Protein AF-A0A497DFB0-F1 (afdb_monomer)

Solvent-accessible surface area (backbone atoms only — not comparable to full-atom values): 6474 Å² total; per-residue (Å²): 143,73,56,58,83,39,73,67,34,40,50,54,51,51,53,51,30,50,55,26,45,78,69,66,40,45,70,61,19,51,50,49,42,52,60,52,60,75,62,67,58,90,56,52,70,54,53,50,51,45,33,54,51,49,19,54,47,24,48,78,70,70,35,55,69,61,15,43,51,35,28,48,51,44,57,75,68,61,80,81,75,95,77,51,58,61,60,51,34,52,52,53,41,50,52,54,51,53,49,55,50,56,77,68,49,73,74,78,74,79,88,69,132

Nearest PDB structures (foldseek):
  3ro2-assembly1_A  TM=8.570E-01  e=5.437E-01  Mus musculus
  4a1s-assembly1_B  TM=8.831E-01  e=9.611E-01  Drosophila melanogaster
  4wnd-assembly1_A  TM=8.620E-01  e=9.125E-01  Homo sapiens
  4wng-assembly1_A  TM=8.825E-01  e=1.311E+00  Homo sapiens
  6hft-assembly1_A  TM=4.389E-01  e=6.030E-01  Saccharomyces cerevisiae

Foldseek 3Di:
DPQCQDPVSLVVLLVVLVVCVVVVVLVVSLVSLVVSVVVVHPNLVSVLSSLQSQLVSCVSVVNNVSSLVSLVCSLVPRDDPDPCSVVVSVVVNVVSVVVVVVVPDDDPPPPDD

Sequence (113 aa):
GHEVNSVEGAESKYMLIEILYERGELDEAEKLVYEFI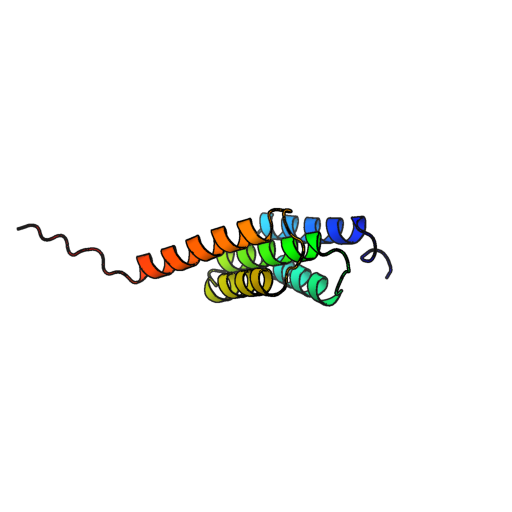ELNTPHQFWMGMVFLALSDIYIEKGDEFSAINSLQSLIDYYTVPDDGIIANAKQRKAALTEQAESDIAPEPEQLQQ

Radius of gyration: 17.0 Å; Cα contacts (8 Å, |Δi|>4): 99; chains: 1; bounding box: 58×29×42 Å

Mean predicted aligned error: 6.33 Å

pLDDT: mean 89.11, std 14.54, range [46.03, 98.69]

Secondary structure (DSSP, 8-state):
--STTSHHHHHHHHHHHHHHHHTT-HHHHHHHHHHHHHT--S-HHHHHHHHHHHHHHHHHTT-HHHHHHHHHHHHHH----SSSHHHHHHHHHHHHHHHHHHHHS--------

Structure (mmCIF, N/CA/C/O backbone):
data_AF-A0A497DFB0-F1
#
_entry.id   AF-A0A497DFB0-F1
#
loop_
_at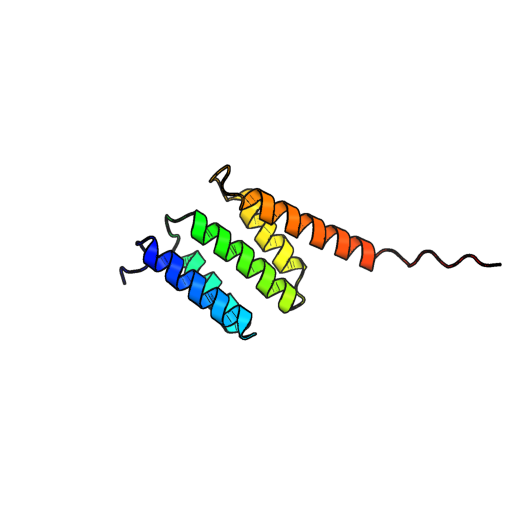om_site.group_PDB
_atom_site.id
_atom_site.type_symbol
_atom_site.label_atom_id
_atom_site.label_alt_id
_atom_site.label_comp_id
_atom_site.label_asym_id
_atom_site.label_entity_id
_atom_site.label_seq_id
_atom_site.pdbx_PDB_ins_code
_atom_site.Cartn_x
_atom_site.Cartn_y
_atom_site.Cartn_z
_atom_site.occupancy
_atom_site.B_iso_or_equiv
_atom_site.auth_seq_id
_atom_site.auth_comp_id
_atom_site.auth_asym_id
_atom_site.auth_atom_id
_atom_site.pdbx_PDB_model_num
ATOM 1 N N . GLY A 1 1 ? 20.176 -12.444 -11.400 1.00 49.69 1 GLY A N 1
ATOM 2 C CA . GLY A 1 1 ? 19.378 -11.330 -10.862 1.00 49.69 1 GLY A CA 1
ATOM 3 C C . GLY A 1 1 ? 19.171 -10.237 -11.892 1.00 49.69 1 GLY A C 1
ATOM 4 O O . GLY A 1 1 ? 19.668 -9.147 -11.684 1.00 49.69 1 GLY A O 1
ATOM 5 N N . HIS A 1 2 ? 18.451 -10.515 -12.984 1.00 49.38 2 HIS A N 1
ATOM 6 C CA . HIS A 1 2 ? 18.149 -9.525 -14.034 1.00 49.38 2 HIS A CA 1
ATOM 7 C C . HIS A 1 2 ? 16.676 -9.546 -14.483 1.00 49.38 2 HIS A C 1
ATOM 9 O O . HIS A 1 2 ? 16.350 -8.969 -15.509 1.00 49.38 2 HIS A O 1
ATOM 15 N N . GLU A 1 3 ? 15.774 -10.199 -13.751 1.00 52.69 3 GLU A N 1
ATOM 16 C CA . GLU A 1 3 ? 14.389 -10.361 -14.224 1.00 52.69 3 GLU A CA 1
ATOM 17 C C . GLU A 1 3 ? 13.515 -9.142 -13.894 1.00 52.69 3 GLU A C 1
ATOM 19 O O . GLU A 1 3 ? 12.705 -8.728 -14.712 1.00 52.69 3 GLU A O 1
ATOM 24 N N . VAL A 1 4 ? 13.768 -8.456 -12.779 1.00 50.41 4 VAL A N 1
ATOM 25 C CA 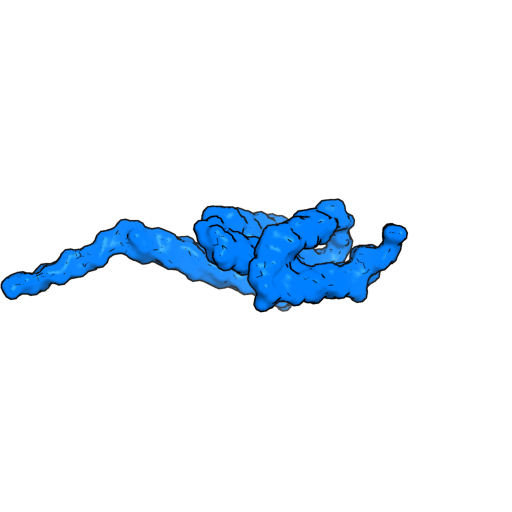. VAL A 1 4 ? 12.977 -7.295 -12.313 1.00 50.41 4 VAL A CA 1
ATOM 26 C C . VAL A 1 4 ? 13.255 -5.964 -13.019 1.00 50.41 4 VAL A C 1
ATOM 28 O O . VAL A 1 4 ? 12.546 -4.991 -12.790 1.00 50.41 4 VAL A O 1
ATOM 31 N N . ASN A 1 5 ? 14.262 -5.911 -13.895 1.00 57.19 5 ASN A N 1
ATOM 32 C CA . ASN A 1 5 ? 14.489 -4.743 -14.754 1.00 57.19 5 ASN A CA 1
ATOM 33 C C . ASN A 1 5 ? 13.586 -4.754 -15.999 1.00 57.19 5 ASN A C 1
ATOM 35 O O . ASN A 1 5 ? 13.492 -3.748 -16.700 1.00 57.19 5 ASN A O 1
ATOM 39 N N . SER A 1 6 ? 12.915 -5.875 -16.272 1.00 68.44 6 SER A N 1
ATOM 40 C CA . SER A 1 6 ? 11.894 -5.979 -17.314 1.00 68.44 6 SER A CA 1
ATOM 41 C C . SER A 1 6 ? 10.523 -5.575 -16.764 1.00 68.44 6 SER A C 1
ATOM 43 O O . SER A 1 6 ? 10.275 -5.711 -15.562 1.00 68.44 6 SER A O 1
ATOM 45 N N . VAL A 1 7 ? 9.648 -5.057 -17.628 1.00 70.56 7 VAL A N 1
ATOM 46 C CA . VAL A 1 7 ? 8.267 -4.702 -17.247 1.00 70.56 7 VAL A CA 1
ATOM 47 C C . VAL A 1 7 ? 7.552 -5.952 -16.730 1.00 70.56 7 VAL A C 1
ATOM 49 O O . VAL A 1 7 ? 6.858 -5.904 -15.719 1.00 70.56 7 VAL A O 1
ATOM 52 N N . GLU A 1 8 ? 7.825 -7.083 -17.373 1.00 75.75 8 GLU A N 1
ATOM 53 C CA . GLU A 1 8 ? 7.294 -8.409 -17.088 1.00 75.75 8 GLU A CA 1
ATOM 54 C C . GLU A 1 8 ? 7.726 -8.917 -15.703 1.00 75.75 8 GLU A C 1
ATOM 56 O O . GLU A 1 8 ? 6.960 -9.584 -15.008 1.00 75.75 8 GLU A O 1
ATOM 61 N N . GLY A 1 9 ? 8.941 -8.581 -15.257 1.00 84.81 9 GLY A N 1
ATOM 62 C CA . GLY A 1 9 ? 9.422 -8.931 -13.921 1.00 84.81 9 GLY A CA 1
ATOM 63 C C . GLY A 1 9 ? 8.795 -8.090 -12.810 1.00 84.81 9 GLY A C 1
ATOM 64 O O . GLY A 1 9 ? 8.560 -8.608 -11.719 1.00 84.81 9 GLY A O 1
ATOM 65 N N . ALA A 1 10 ? 8.510 -6.814 -13.079 1.00 88.69 10 ALA A N 1
ATOM 66 C CA . ALA A 1 10 ? 7.778 -5.957 -12.151 1.00 88.69 10 ALA A CA 1
ATOM 67 C C . ALA A 1 10 ? 6.311 -6.409 -12.025 1.00 88.69 10 ALA A C 1
ATOM 69 O O . ALA A 1 10 ? 5.825 -6.628 -10.918 1.00 88.69 10 ALA A O 1
ATOM 70 N N . GLU A 1 11 ? 5.652 -6.670 -13.152 1.00 92.62 11 GLU A N 1
ATOM 71 C CA . GLU A 1 11 ? 4.301 -7.235 -13.196 1.00 92.62 11 GLU A CA 1
ATOM 72 C C . GLU A 1 11 ? 4.209 -8.564 -12.438 1.00 92.62 11 GLU A C 1
ATOM 74 O O . GLU A 1 11 ? 3.384 -8.714 -11.542 1.00 92.62 11 GLU A O 1
ATOM 79 N N . SER A 1 12 ? 5.109 -9.510 -12.722 1.00 93.31 12 SER A N 1
ATOM 80 C CA . SER A 1 12 ? 5.086 -10.837 -12.091 1.00 93.31 12 SER A CA 1
ATOM 81 C C . SER A 1 12 ? 5.247 -10.770 -10.571 1.00 93.31 12 SER A C 1
ATOM 83 O O . SER A 1 12 ? 4.617 -11.534 -9.841 1.00 93.31 12 SER A O 1
ATOM 85 N N . LYS A 1 13 ? 6.092 -9.858 -10.071 1.00 92.81 13 LYS A N 1
ATOM 86 C CA . LYS A 1 13 ? 6.248 -9.658 -8.626 1.00 92.81 13 LYS A CA 1
ATOM 87 C C . LYS A 1 13 ? 5.007 -9.041 -7.996 1.00 92.81 13 LYS A C 1
ATOM 89 O O . LYS A 1 13 ? 4.611 -9.484 -6.923 1.00 92.81 13 LYS A O 1
ATOM 94 N N . TYR A 1 14 ? 4.396 -8.065 -8.662 1.00 96.12 14 TYR A N 1
ATOM 95 C CA . TYR A 1 14 ? 3.130 -7.498 -8.214 1.00 96.12 14 TYR A CA 1
ATOM 96 C C . TYR A 1 14 ? 2.026 -8.564 -8.165 1.00 96.12 14 TYR A C 1
ATOM 98 O O . TYR A 1 14 ? 1.355 -8.698 -7.149 1.00 96.12 14 TYR A O 1
ATOM 106 N N . MET A 1 15 ? 1.914 -9.412 -9.191 1.00 97.56 15 MET A N 1
ATOM 107 C CA . MET A 1 15 ? 0.959 -10.526 -9.187 1.00 97.56 15 MET A CA 1
ATOM 108 C C . MET A 1 15 ? 1.159 -11.473 -7.997 1.00 97.56 15 MET A C 1
ATOM 110 O O . MET A 1 15 ? 0.188 -11.982 -7.446 1.00 97.56 15 MET A O 1
ATOM 114 N N . LEU A 1 16 ? 2.405 -11.723 -7.583 1.00 97.81 16 LEU A N 1
ATOM 115 C CA . LEU A 1 16 ? 2.672 -12.553 -6.410 1.00 97.81 16 LEU A CA 1
ATOM 116 C C . LEU A 1 16 ? 2.222 -11.876 -5.107 1.00 97.81 16 LEU A C 1
ATOM 118 O O . LEU A 1 16 ? 1.691 -12.561 -4.238 1.00 97.81 16 LEU A O 1
ATOM 122 N N . ILE A 1 17 ? 2.399 -10.557 -4.983 1.00 98.25 17 ILE A N 1
ATOM 123 C CA . ILE A 1 17 ? 1.880 -9.775 -3.848 1.00 98.25 17 ILE A CA 1
ATOM 124 C C . ILE A 1 17 ? 0.356 -9.917 -3.769 1.00 98.25 17 ILE A C 1
ATOM 126 O O . ILE A 1 17 ? -0.158 -10.265 -2.709 1.00 98.25 17 ILE A O 1
ATOM 130 N N . GLU A 1 18 ? -0.350 -9.736 -4.889 1.00 98.31 18 GLU A N 1
ATOM 131 C CA . GLU A 1 18 ? -1.813 -9.874 -4.952 1.00 98.31 18 GLU A CA 1
ATOM 132 C C . GLU A 1 18 ? -2.271 -11.282 -4.553 1.00 98.31 18 GLU A C 1
ATOM 134 O O . GLU A 1 18 ? -3.165 -11.427 -3.729 1.00 98.31 18 GLU A O 1
ATOM 139 N N . ILE A 1 19 ? -1.613 -12.335 -5.050 1.00 98.56 19 ILE A N 1
ATOM 140 C CA . ILE A 1 19 ? -1.948 -13.722 -4.683 1.00 98.56 19 ILE A CA 1
ATOM 141 C C . ILE A 1 19 ? -1.787 -13.961 -3.176 1.00 98.56 19 ILE A C 1
ATOM 143 O O . ILE A 1 19 ? -2.589 -14.677 -2.576 1.00 98.56 19 ILE A O 1
ATOM 147 N N . LEU A 1 20 ? -0.736 -13.419 -2.555 1.00 98.56 20 LEU A N 1
ATOM 148 C CA . LEU A 1 20 ? -0.531 -13.550 -1.110 1.00 98.56 20 LEU A CA 1
ATOM 149 C C . LEU A 1 20 ? -1.599 -12.778 -0.332 1.00 98.56 20 LEU A C 1
ATOM 151 O O . LEU A 1 20 ? -2.173 -13.326 0.609 1.00 98.56 20 LEU A O 1
ATOM 155 N N . TYR A 1 21 ? -1.911 -11.555 -0.766 1.00 98.56 21 TYR A N 1
ATOM 156 C CA . TYR A 1 21 ? -2.976 -10.738 -0.193 1.00 98.56 21 TYR A CA 1
ATOM 157 C C . TYR A 1 21 ? -4.337 -11.447 -0.266 1.00 98.56 21 TYR A C 1
ATOM 159 O O . TYR A 1 21 ? -4.983 -11.639 0.761 1.00 98.56 21 TYR A O 1
ATOM 167 N N . GLU A 1 22 ? -4.725 -11.956 -1.438 1.00 98.06 22 GLU A N 1
ATOM 168 C CA . GLU A 1 22 ? -5.973 -12.708 -1.643 1.00 98.06 22 GLU A CA 1
ATOM 169 C C . GLU A 1 22 ? -6.054 -13.985 -0.790 1.00 98.06 22 GLU A C 1
ATOM 171 O O . GLU A 1 22 ? -7.143 -14.441 -0.433 1.00 98.06 22 GLU A O 1
ATOM 176 N N . ARG A 1 23 ? -4.906 -14.582 -0.449 1.00 98.19 23 ARG A N 1
ATOM 177 C CA . ARG A 1 23 ? -4.816 -15.758 0.431 1.00 98.19 23 ARG A CA 1
ATOM 178 C C . ARG A 1 23 ? -4.814 -15.401 1.921 1.00 98.19 23 ARG A C 1
ATOM 180 O O . ARG A 1 23 ? -4.814 -16.317 2.743 1.00 98.19 23 ARG A O 1
ATOM 187 N N . GLY A 1 24 ? -4.812 -14.114 2.270 1.00 97.69 24 GLY A N 1
ATOM 188 C CA . GLY A 1 24 ? -4.685 -13.633 3.646 1.00 97.69 24 GLY A CA 1
ATOM 189 C C . GLY A 1 24 ? -3.282 -13.819 4.234 1.00 97.69 24 GLY A C 1
ATOM 190 O O . GLY A 1 24 ? -3.105 -13.715 5.446 1.00 97.69 24 GLY A O 1
ATOM 191 N N . GLU A 1 25 ? -2.276 -14.096 3.400 1.00 98.56 25 GLU A N 1
ATOM 192 C CA . GLU A 1 25 ? -0.863 -14.205 3.794 1.00 98.56 25 GLU A CA 1
ATOM 193 C C . GLU A 1 25 ? -0.252 -12.795 3.869 1.00 98.56 25 GLU A C 1
ATOM 195 O O . GLU A 1 25 ? 0.628 -12.423 3.093 1.00 98.56 25 GLU A O 1
ATOM 200 N N . LEU A 1 26 ? -0.801 -11.970 4.769 1.00 98.38 26 LEU A N 1
ATOM 201 C CA . LEU A 1 26 ? -0.564 -10.523 4.816 1.00 98.38 26 LEU A CA 1
ATOM 202 C C . LEU A 1 26 ? 0.887 -10.163 5.161 1.00 98.38 26 LEU A C 1
ATOM 204 O O . LEU A 1 26 ? 1.429 -9.218 4.591 1.00 98.38 26 LEU A O 1
ATOM 208 N N . ASP A 1 27 ? 1.532 -10.916 6.055 1.00 98.31 27 ASP A N 1
ATOM 209 C CA . ASP A 1 27 ? 2.928 -10.674 6.442 1.00 98.31 27 ASP A CA 1
ATOM 210 C C . ASP A 1 27 ? 3.894 -11.008 5.295 1.00 98.31 27 ASP A C 1
ATOM 212 O O . ASP A 1 27 ? 4.845 -10.268 5.027 1.00 98.31 27 ASP A O 1
ATOM 216 N N . GLU A 1 28 ? 3.642 -12.098 4.565 1.00 98.38 28 GLU A N 1
ATOM 217 C CA . GLU A 1 28 ? 4.397 -12.437 3.362 1.00 98.38 28 GLU A CA 1
ATOM 218 C C . GLU A 1 28 ? 4.157 -11.430 2.228 1.00 98.38 28 GLU A C 1
ATOM 220 O O . GLU A 1 28 ? 5.112 -11.055 1.540 1.00 98.38 28 GLU A O 1
ATOM 225 N N . ALA A 1 29 ? 2.916 -10.969 2.043 1.00 98.56 29 ALA A N 1
ATOM 226 C CA . ALA A 1 29 ? 2.577 -9.951 1.051 1.00 98.56 29 ALA A CA 1
ATOM 227 C C . ALA A 1 29 ? 3.305 -8.628 1.341 1.00 98.56 29 ALA A C 1
ATOM 229 O O . ALA A 1 29 ? 3.972 -8.083 0.459 1.00 98.56 29 ALA A O 1
ATOM 230 N N . GLU A 1 30 ? 3.256 -8.154 2.591 1.00 98.44 30 GLU A N 1
ATOM 231 C CA . GLU A 1 30 ? 3.957 -6.945 3.044 1.00 98.44 30 GLU A CA 1
ATOM 232 C C . GLU A 1 30 ? 5.471 -7.068 2.837 1.00 98.44 30 GLU A C 1
ATOM 234 O O . GLU A 1 30 ? 6.126 -6.154 2.330 1.00 98.44 30 GLU A O 1
ATOM 239 N N . LYS A 1 31 ? 6.046 -8.228 3.163 1.00 98.19 31 LYS A N 1
ATOM 240 C CA . LYS A 1 31 ? 7.466 -8.480 2.924 1.00 98.19 31 LYS A CA 1
ATOM 241 C C . LYS A 1 31 ? 7.824 -8.342 1.441 1.00 98.19 31 LYS A C 1
ATOM 243 O O . LYS A 1 31 ? 8.820 -7.695 1.118 1.00 98.19 31 LYS A O 1
ATOM 248 N N . LEU A 1 32 ? 7.031 -8.922 0.537 1.00 97.31 32 LEU A N 1
ATOM 249 C CA . LEU A 1 32 ? 7.289 -8.816 -0.901 1.00 97.31 32 LEU A CA 1
ATOM 250 C C . LEU A 1 32 ? 7.100 -7.399 -1.444 1.00 97.31 32 LEU A C 1
ATOM 252 O O . LEU A 1 32 ? 7.831 -7.008 -2.355 1.00 97.31 32 LEU A O 1
ATOM 256 N N . VAL A 1 33 ? 6.173 -6.623 -0.880 1.00 97.62 33 VAL A N 1
ATOM 257 C CA . VAL A 1 33 ? 6.042 -5.191 -1.170 1.00 97.62 33 VAL A CA 1
ATOM 258 C C . VAL A 1 33 ? 7.352 -4.463 -0.866 1.00 97.62 33 VAL A C 1
ATOM 260 O O . VAL A 1 33 ? 7.870 -3.750 -1.727 1.00 97.62 33 VAL A O 1
ATOM 263 N N . TYR A 1 34 ? 7.930 -4.667 0.319 1.00 96.44 34 TYR A N 1
ATOM 264 C CA . TYR A 1 34 ? 9.192 -4.018 0.676 1.00 96.44 34 TYR A CA 1
ATOM 265 C C . TYR A 1 34 ? 10.354 -4.483 -0.196 1.00 96.44 34 TYR A C 1
ATOM 267 O O . TYR A 1 34 ? 11.110 -3.649 -0.695 1.00 96.44 34 TYR A O 1
ATOM 275 N N . GLU A 1 35 ? 10.447 -5.786 -0.472 1.00 94.56 35 GLU A N 1
ATOM 276 C CA . GLU A 1 35 ? 11.424 -6.304 -1.431 1.00 94.56 35 GLU A CA 1
ATOM 277 C C . GLU A 1 35 ? 11.255 -5.662 -2.814 1.00 94.56 35 GLU A C 1
ATOM 279 O O . GLU A 1 35 ? 12.244 -5.454 -3.509 1.00 94.56 35 GLU A O 1
ATOM 284 N N . PHE A 1 36 ? 10.030 -5.344 -3.244 1.00 93.94 36 PHE A N 1
ATOM 285 C CA . PHE A 1 36 ? 9.782 -4.646 -4.504 1.00 93.94 36 PHE A CA 1
ATOM 286 C C . PHE A 1 36 ? 10.263 -3.192 -4.461 1.00 93.94 36 PHE A C 1
ATOM 288 O O . PHE A 1 36 ? 10.938 -2.740 -5.389 1.00 93.94 36 PHE A O 1
ATOM 295 N N . ILE A 1 37 ? 9.939 -2.464 -3.391 1.00 91.62 37 ILE A N 1
ATOM 296 C CA . ILE A 1 37 ? 10.332 -1.061 -3.199 1.00 91.62 37 ILE A CA 1
ATOM 297 C C . ILE A 1 37 ? 11.862 -0.927 -3.199 1.00 91.62 37 ILE A C 1
ATOM 299 O O . ILE A 1 37 ? 12.406 -0.047 -3.871 1.00 91.62 37 ILE A O 1
ATOM 303 N N . GLU A 1 38 ? 12.569 -1.840 -2.527 1.00 90.31 38 GLU A N 1
ATOM 304 C CA . GLU A 1 38 ? 14.037 -1.865 -2.460 1.00 90.31 38 GLU A CA 1
ATOM 305 C C . GLU A 1 38 ? 14.717 -2.050 -3.824 1.00 90.31 38 GLU A C 1
ATOM 307 O O . GLU A 1 38 ? 15.852 -1.607 -4.014 1.00 90.31 38 GLU A O 1
ATOM 312 N N . LEU A 1 39 ? 14.036 -2.660 -4.802 1.00 85.31 39 LEU A N 1
ATOM 313 C CA . LEU A 1 39 ? 14.578 -2.808 -6.156 1.00 85.31 39 LEU A CA 1
ATOM 314 C C . LEU A 1 39 ? 14.699 -1.477 -6.897 1.00 85.31 39 LEU A C 1
ATOM 316 O O . LEU A 1 39 ? 15.425 -1.423 -7.890 1.00 85.31 39 LEU A O 1
ATOM 320 N N . ASN A 1 40 ? 13.995 -0.432 -6.443 1.00 78.88 40 ASN A N 1
ATOM 321 C CA . ASN A 1 40 ? 13.999 0.902 -7.043 1.00 78.88 40 ASN A CA 1
ATOM 322 C C . ASN A 1 40 ? 13.833 0.856 -8.576 1.00 78.88 40 ASN A C 1
ATOM 324 O O . ASN A 1 40 ? 14.631 1.401 -9.342 1.00 78.88 40 ASN A O 1
ATOM 328 N N . THR A 1 41 ? 12.819 0.112 -9.021 1.00 81.75 41 THR A N 1
ATOM 329 C CA . THR A 1 41 ? 12.573 -0.149 -10.442 1.00 81.75 41 THR A CA 1
ATOM 330 C C . THR A 1 41 ? 12.241 1.137 -11.218 1.00 81.75 41 THR A C 1
ATOM 332 O O . THR A 1 41 ? 11.529 2.003 -10.701 1.00 81.75 41 THR A O 1
ATOM 335 N N . PRO A 1 42 ? 12.682 1.280 -12.486 1.00 85.31 42 PRO A N 1
ATOM 336 C CA . PRO A 1 42 ? 12.239 2.383 -13.341 1.00 85.31 42 PRO A CA 1
ATOM 337 C C . PRO A 1 42 ? 10.754 2.271 -13.733 1.00 85.31 42 PRO A C 1
ATOM 339 O O . PRO A 1 42 ? 10.188 3.230 -14.257 1.00 85.31 42 PRO A O 1
ATOM 342 N N . HIS A 1 43 ? 10.111 1.125 -13.481 1.00 88.62 43 HIS A N 1
ATOM 343 C CA . HIS A 1 43 ? 8.715 0.859 -13.831 1.00 88.62 43 HIS A CA 1
ATOM 344 C C . HIS A 1 43 ? 7.761 1.485 -12.814 1.00 88.62 43 HIS A C 1
ATOM 346 O O . HIS A 1 43 ? 7.214 0.809 -11.945 1.00 88.62 43 HIS A O 1
ATOM 352 N N . GLN A 1 44 ? 7.578 2.801 -12.936 1.00 91.12 44 GLN A N 1
ATOM 353 C CA . GLN A 1 44 ? 6.807 3.611 -11.992 1.00 91.12 44 GLN A CA 1
ATOM 354 C C . GLN A 1 44 ? 5.382 3.080 -11.794 1.00 91.12 44 GLN A C 1
ATOM 356 O O . GLN A 1 44 ? 4.979 2.905 -10.651 1.00 91.12 44 GLN A O 1
ATOM 361 N N . PHE A 1 45 ? 4.661 2.721 -12.861 1.00 94.12 45 PHE A N 1
ATOM 362 C CA . PHE A 1 45 ? 3.298 2.176 -12.755 1.00 94.12 45 PHE A CA 1
ATOM 363 C C . PHE A 1 45 ? 3.190 1.032 -11.735 1.00 94.12 45 PHE A C 1
ATOM 365 O O . PHE A 1 45 ? 2.370 1.084 -10.821 1.00 94.12 45 PHE A O 1
ATOM 372 N N . TRP A 1 46 ? 4.085 0.044 -11.819 1.00 94.81 46 TRP A N 1
ATOM 373 C CA . TRP A 1 46 ? 4.105 -1.075 -10.878 1.00 94.81 46 TRP A CA 1
ATOM 374 C C . TRP A 1 46 ? 4.518 -0.657 -9.466 1.00 94.81 46 TRP A C 1
ATOM 376 O O . TRP A 1 46 ? 3.969 -1.183 -8.504 1.00 94.81 46 TRP A O 1
ATOM 386 N N . MET A 1 47 ? 5.416 0.323 -9.323 1.00 94.56 47 MET A N 1
ATOM 387 C CA . MET A 1 47 ? 5.708 0.918 -8.014 1.00 94.56 47 MET A CA 1
ATOM 388 C C . MET A 1 47 ? 4.446 1.535 -7.397 1.00 94.56 47 MET A C 1
ATOM 390 O O . MET A 1 47 ? 4.166 1.321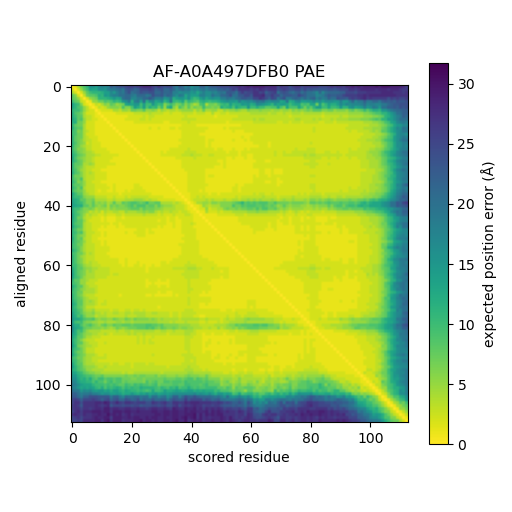 -6.222 1.00 94.56 47 MET A O 1
ATOM 394 N N . GLY A 1 48 ? 3.645 2.248 -8.193 1.00 96.38 48 GLY A N 1
ATOM 395 C CA . GLY A 1 48 ? 2.392 2.831 -7.730 1.00 96.38 48 GLY A CA 1
ATOM 396 C C . GLY A 1 48 ? 1.365 1.780 -7.300 1.00 96.38 48 GLY A C 1
ATOM 397 O O . GLY A 1 48 ? 0.787 1.900 -6.221 1.00 96.38 48 GLY A O 1
ATOM 398 N N . MET A 1 49 ? 1.206 0.709 -8.083 1.00 97.62 49 MET A N 1
ATOM 399 C CA . MET A 1 49 ? 0.355 -0.437 -7.727 1.00 97.62 49 MET A CA 1
ATOM 400 C C . MET A 1 49 ? 0.796 -1.104 -6.415 1.00 97.62 49 MET A C 1
ATOM 402 O O . MET A 1 49 ? -0.041 -1.430 -5.579 1.00 97.62 49 MET A O 1
ATOM 406 N N . VAL A 1 50 ? 2.105 -1.243 -6.188 1.00 97.19 50 VAL A N 1
ATOM 407 C CA . VAL A 1 50 ? 2.663 -1.818 -4.954 1.00 97.19 50 VAL A CA 1
ATOM 408 C C . VAL A 1 50 ? 2.342 -0.972 -3.717 1.00 97.19 50 VAL A C 1
ATOM 410 O O . VAL A 1 50 ? 2.009 -1.530 -2.676 1.00 97.19 50 VAL A O 1
ATOM 413 N N . PHE A 1 51 ? 2.367 0.361 -3.811 1.00 97.88 51 PHE A N 1
ATOM 414 C CA . PHE A 1 51 ? 1.936 1.222 -2.699 1.00 97.88 51 PHE A CA 1
ATOM 415 C C . PHE A 1 51 ? 0.422 1.169 -2.445 1.00 97.88 51 PHE A C 1
ATOM 417 O O . PHE A 1 51 ? -0.000 1.299 -1.294 1.00 97.88 51 PHE A O 1
ATOM 424 N N . LEU A 1 52 ? -0.397 0.970 -3.486 1.00 98.50 52 LEU A N 1
ATOM 425 C CA . LEU A 1 52 ? -1.835 0.731 -3.314 1.00 98.50 52 LEU A CA 1
ATOM 426 C C . LEU A 1 52 ? -2.078 -0.598 -2.585 1.00 98.50 52 LEU A C 1
ATOM 428 O O . LEU A 1 52 ? -2.800 -0.608 -1.591 1.00 98.50 52 LEU A O 1
ATOM 432 N N . ALA A 1 53 ? -1.406 -1.675 -3.005 1.00 98.50 53 ALA A N 1
ATOM 433 C CA . ALA A 1 53 ? -1.477 -2.973 -2.335 1.00 98.50 53 ALA A CA 1
ATOM 434 C C . ALA A 1 53 ? -0.985 -2.906 -0.879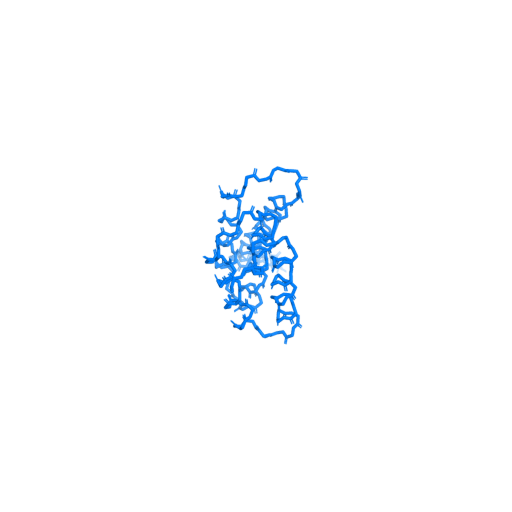 1.00 98.50 53 ALA A C 1
ATOM 436 O O . ALA A 1 53 ? -1.600 -3.491 0.007 1.00 98.50 53 ALA A O 1
ATOM 437 N N . LEU A 1 54 ? 0.076 -2.139 -0.594 1.00 98.62 54 LEU A N 1
ATOM 438 C CA . LEU A 1 54 ? 0.547 -1.919 0.780 1.00 98.62 54 LEU A CA 1
ATOM 439 C C . LEU A 1 54 ? -0.524 -1.271 1.663 1.00 98.62 54 LEU A C 1
ATOM 441 O O . LEU A 1 54 ? -0.669 -1.629 2.828 1.00 98.62 54 LEU A O 1
ATOM 445 N N . SER A 1 55 ? -1.270 -0.312 1.110 1.00 98.62 55 SER A N 1
ATOM 446 C CA . SER A 1 55 ? -2.388 0.305 1.821 1.00 98.62 55 SER A CA 1
ATOM 447 C C . SER A 1 55 ? -3.463 -0.728 2.154 1.00 98.62 55 SER A C 1
ATOM 449 O O . SER A 1 55 ? -3.862 -0.817 3.311 1.00 98.62 55 SER A O 1
ATOM 451 N N . ASP A 1 56 ? -3.859 -1.556 1.184 1.00 98.56 56 ASP A N 1
ATOM 452 C CA . ASP A 1 56 ? -4.884 -2.591 1.376 1.00 98.56 56 ASP A CA 1
ATOM 453 C C . ASP A 1 56 ? -4.456 -3.646 2.404 1.00 98.56 56 ASP A C 1
ATOM 455 O O . ASP A 1 56 ? -5.244 -4.025 3.271 1.00 98.56 56 ASP A O 1
ATOM 459 N N . ILE A 1 57 ? -3.186 -4.062 2.374 1.00 98.69 57 ILE A N 1
ATOM 460 C CA . ILE A 1 57 ? -2.606 -4.961 3.379 1.00 98.69 57 ILE A CA 1
ATOM 461 C C . ILE A 1 57 ? -2.715 -4.346 4.778 1.00 98.69 57 ILE A C 1
ATOM 463 O O . ILE A 1 57 ? -3.127 -5.028 5.714 1.00 98.69 57 ILE A O 1
ATOM 467 N N . TYR A 1 58 ? -2.375 -3.066 4.942 1.00 98.56 58 TYR A N 1
ATOM 468 C CA . TYR A 1 58 ? -2.469 -2.413 6.247 1.00 98.56 58 TYR A CA 1
ATOM 469 C C . TYR A 1 58 ? -3.903 -2.257 6.742 1.00 98.56 58 TYR A C 1
ATOM 471 O O . TYR A 1 58 ? -4.139 -2.436 7.937 1.00 98.56 58 TYR A O 1
ATOM 479 N N . ILE A 1 59 ? -4.860 -1.995 5.850 1.00 98.06 59 ILE A N 1
ATOM 480 C CA . ILE A 1 59 ? -6.282 -1.996 6.209 1.00 98.06 59 ILE A CA 1
ATOM 481 C C . ILE A 1 59 ? -6.713 -3.370 6.712 1.00 98.06 59 ILE A C 1
ATOM 483 O O . ILE A 1 59 ? -7.306 -3.460 7.785 1.00 98.06 59 ILE A O 1
ATOM 487 N N . GLU A 1 60 ? -6.339 -4.442 6.016 1.00 97.94 60 GLU A N 1
ATOM 488 C CA . GLU A 1 60 ? -6.683 -5.805 6.434 1.00 97.94 60 GLU A CA 1
ATOM 489 C C . GLU A 1 60 ? -6.013 -6.192 7.769 1.00 97.94 60 GLU A C 1
ATOM 491 O O . GLU A 1 60 ? -6.561 -6.960 8.561 1.00 97.94 60 GLU A O 1
ATOM 496 N N . LYS A 1 61 ? -4.845 -5.608 8.069 1.00 97.56 61 LYS A N 1
ATOM 497 C CA . LYS A 1 61 ? -4.145 -5.748 9.359 1.00 97.56 61 LYS A CA 1
ATOM 498 C C . LYS A 1 61 ? -4.708 -4.846 10.469 1.00 97.56 61 LYS A C 1
ATOM 500 O O . LYS A 1 61 ? -4.267 -4.968 11.612 1.00 97.56 61 LYS A O 1
ATOM 505 N N . GLY A 1 62 ? -5.663 -3.964 10.169 1.00 96.06 62 GLY A N 1
ATOM 506 C CA . GLY A 1 62 ? -6.235 -3.003 11.118 1.00 96.06 62 GLY A CA 1
ATOM 507 C C . GLY A 1 62 ? -5.311 -1.828 11.465 1.00 96.06 62 GLY A C 1
ATOM 508 O O . GLY A 1 62 ? -5.490 -1.196 12.504 1.00 96.06 62 GLY A O 1
ATOM 509 N N . ASP A 1 63 ? -4.312 -1.540 10.627 1.00 97.00 63 ASP A N 1
ATOM 510 C CA . ASP A 1 63 ? -3.378 -0.421 10.785 1.00 97.00 63 ASP A CA 1
ATOM 511 C C . ASP A 1 63 ? -3.691 0.704 9.785 1.00 97.00 63 ASP A C 1
ATOM 513 O O . ASP A 1 63 ? -2.982 0.949 8.805 1.00 97.00 63 ASP A O 1
ATOM 517 N N . GLU A 1 64 ? -4.783 1.421 10.038 1.00 96.00 64 GLU A N 1
ATOM 518 C CA . GLU A 1 64 ? -5.229 2.521 9.174 1.00 96.00 64 GLU A CA 1
ATOM 519 C C . GLU A 1 64 ? -4.202 3.655 9.069 1.00 96.00 64 GLU A C 1
ATOM 521 O O . GLU A 1 64 ? -4.085 4.304 8.027 1.00 96.00 64 GLU A O 1
ATOM 526 N N . PHE A 1 65 ? -3.414 3.885 10.122 1.00 95.75 65 PHE A N 1
ATOM 527 C CA . PHE A 1 65 ? -2.377 4.913 10.114 1.00 95.75 65 PHE A CA 1
ATOM 528 C C . PHE A 1 65 ? -1.297 4.589 9.079 1.00 95.75 65 PHE A C 1
ATOM 530 O O . PHE A 1 65 ? -0.944 5.442 8.256 1.00 95.75 65 PHE A O 1
ATOM 537 N N . SER A 1 66 ? -0.799 3.351 9.075 1.00 97.62 66 SER A N 1
ATOM 538 C CA . SER A 1 66 ? 0.165 2.896 8.074 1.00 97.62 66 SER A CA 1
ATOM 539 C C . SER A 1 66 ? -0.451 2.862 6.672 1.00 97.62 66 SER A C 1
ATOM 541 O O . SER A 1 66 ? 0.202 3.283 5.713 1.00 97.62 66 SER A O 1
ATOM 543 N N . ALA A 1 67 ? -1.730 2.492 6.536 1.00 98.44 67 ALA A N 1
ATOM 544 C CA . ALA A 1 67 ? -2.438 2.547 5.257 1.00 98.44 67 ALA A CA 1
ATOM 545 C C . ALA A 1 67 ? -2.492 3.971 4.674 1.00 98.44 67 ALA A C 1
ATOM 547 O O . ALA A 1 67 ? -2.164 4.174 3.501 1.00 98.44 67 ALA A O 1
ATOM 548 N N . ILE A 1 68 ? -2.849 4.968 5.492 1.00 97.94 68 ILE A N 1
ATOM 549 C CA . ILE A 1 68 ? -2.912 6.382 5.097 1.00 97.94 68 ILE A CA 1
ATOM 550 C C . ILE A 1 68 ? -1.522 6.917 4.734 1.00 97.94 68 ILE A C 1
ATOM 552 O O . ILE A 1 68 ? -1.387 7.644 3.746 1.00 97.94 68 ILE A O 1
ATOM 556 N N . ASN A 1 69 ? -0.482 6.557 5.490 1.00 98.00 69 ASN A N 1
ATOM 557 C CA . ASN A 1 69 ? 0.888 7.000 5.215 1.00 98.00 69 ASN A CA 1
ATOM 558 C C . ASN A 1 69 ? 1.440 6.428 3.903 1.00 98.00 69 ASN A C 1
ATOM 560 O O . ASN A 1 69 ? 2.122 7.143 3.162 1.00 98.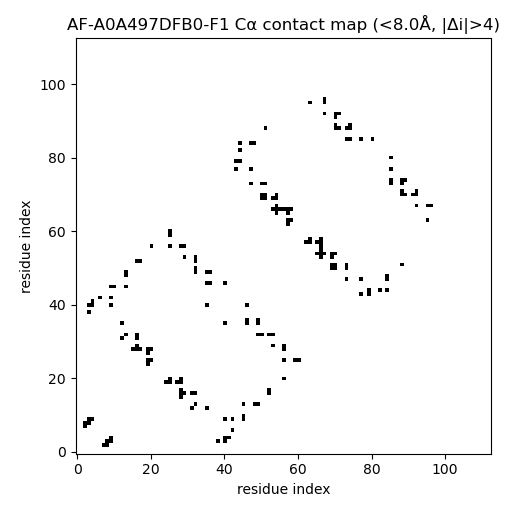00 69 ASN A O 1
ATOM 564 N N . SER A 1 70 ? 1.115 5.174 3.583 1.00 98.19 70 SER A N 1
ATOM 565 C CA . SER A 1 70 ? 1.467 4.549 2.302 1.00 98.19 70 SER A CA 1
ATOM 566 C C . SER A 1 70 ? 0.819 5.281 1.124 1.00 98.19 70 SER A C 1
ATOM 568 O O . SER A 1 70 ? 1.507 5.646 0.169 1.00 98.19 70 SER A O 1
ATOM 570 N N . LEU A 1 71 ? -0.478 5.600 1.223 1.00 98.50 71 LEU A N 1
ATOM 571 C CA . LEU A 1 71 ? -1.188 6.393 0.210 1.00 98.50 71 LEU A CA 1
ATOM 572 C C . LEU A 1 71 ? -0.637 7.816 0.098 1.00 98.50 71 LEU A C 1
ATOM 574 O O . LEU A 1 71 ? -0.513 8.343 -1.006 1.00 98.50 71 LEU A O 1
ATOM 578 N N . GLN A 1 72 ? -0.292 8.447 1.222 1.00 98.12 72 GLN A N 1
ATOM 579 C CA . GLN A 1 72 ? 0.299 9.783 1.222 1.00 98.12 72 GLN A CA 1
ATOM 580 C C . GLN A 1 72 ? 1.662 9.786 0.523 1.00 98.12 72 GLN A C 1
ATOM 582 O O . GLN A 1 72 ? 1.900 10.632 -0.334 1.00 98.12 72 GLN A O 1
ATOM 587 N N . SER A 1 73 ? 2.513 8.802 0.820 1.00 97.19 73 SER A N 1
ATOM 588 C CA . SER A 1 73 ? 3.813 8.640 0.160 1.00 97.19 73 SER A CA 1
ATOM 589 C C . SER A 1 73 ? 3.645 8.456 -1.349 1.00 97.19 73 SER A C 1
ATOM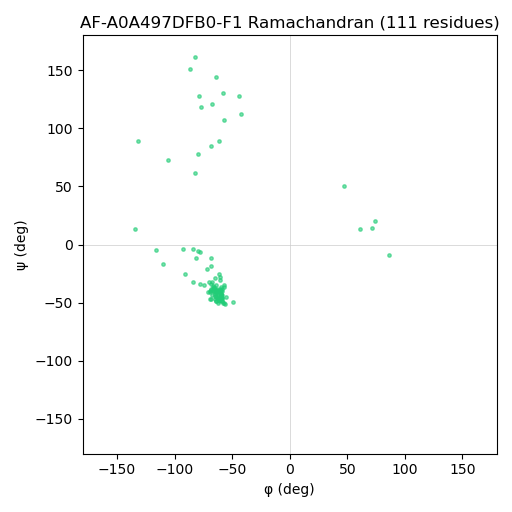 591 O O . SER A 1 73 ? 4.341 9.092 -2.138 1.00 97.19 73 SER A O 1
ATOM 593 N N . LEU A 1 74 ? 2.668 7.647 -1.766 1.00 97.31 74 LEU A N 1
ATOM 594 C CA . LEU A 1 74 ? 2.336 7.488 -3.177 1.00 97.31 74 LEU A CA 1
ATOM 595 C C . LEU A 1 74 ? 1.922 8.820 -3.824 1.00 97.31 74 LEU A C 1
ATOM 597 O O . LEU A 1 74 ? 2.418 9.163 -4.892 1.00 97.31 74 LEU A O 1
ATOM 601 N N . ILE A 1 75 ? 1.052 9.596 -3.176 1.00 97.62 75 ILE A N 1
ATOM 602 C CA . ILE A 1 75 ? 0.589 10.897 -3.686 1.00 97.62 75 ILE A CA 1
ATOM 603 C C . ILE A 1 75 ? 1.740 11.907 -3.806 1.00 97.62 75 ILE A C 1
ATOM 605 O O . ILE A 1 75 ? 1.756 12.684 -4.760 1.00 97.62 75 ILE A O 1
ATOM 609 N N . ASP A 1 76 ? 2.674 11.908 -2.856 1.00 96.88 76 ASP A N 1
ATOM 610 C CA . ASP A 1 76 ? 3.753 12.897 -2.794 1.00 96.88 76 ASP A CA 1
ATOM 611 C C . ASP A 1 76 ? 4.881 12.620 -3.793 1.00 96.88 76 ASP A C 1
ATOM 613 O O . ASP A 1 76 ? 5.490 13.560 -4.310 1.00 96.88 76 ASP A O 1
ATOM 617 N N . TYR A 1 77 ? 5.170 11.344 -4.066 1.00 93.88 77 TYR A N 1
ATOM 618 C CA . TYR A 1 77 ? 6.352 10.949 -4.837 1.00 93.88 77 TYR A CA 1
ATOM 619 C C . TYR A 1 77 ? 6.047 10.397 -6.233 1.00 93.88 77 TYR A C 1
ATOM 621 O O . TYR A 1 77 ? 6.949 10.356 -7.073 1.00 93.88 77 TYR A O 1
ATOM 629 N N . TYR A 1 78 ? 4.808 9.997 -6.523 1.00 95.06 78 TYR A N 1
ATOM 630 C CA . TYR A 1 78 ? 4.449 9.477 -7.838 1.00 95.06 78 TYR A CA 1
ATOM 631 C C . TYR A 1 78 ? 4.259 10.594 -8.864 1.00 95.06 78 TYR A C 1
ATOM 633 O O . TYR A 1 78 ? 3.509 11.543 -8.648 1.00 95.06 78 TYR A O 1
ATOM 641 N N . THR A 1 79 ? 4.944 10.479 -10.003 1.00 91.12 79 THR A N 1
ATOM 642 C CA . THR A 1 79 ? 5.040 11.569 -10.991 1.00 91.12 79 THR A CA 1
ATOM 643 C C . THR A 1 79 ? 4.411 11.253 -12.341 1.00 91.12 79 THR A C 1
ATOM 645 O O . TH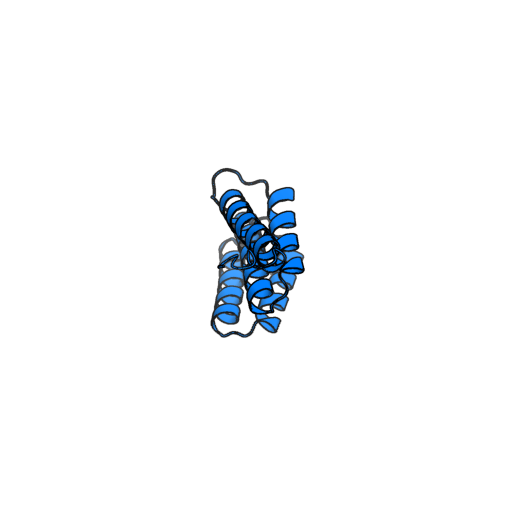R A 1 79 ? 4.354 12.144 -13.188 1.00 91.12 79 THR A O 1
ATOM 648 N N . VAL A 1 80 ? 3.926 10.026 -12.563 1.00 92.88 80 VAL A N 1
ATOM 649 C CA . VAL A 1 80 ? 3.245 9.675 -13.816 1.00 92.88 80 VAL A CA 1
ATOM 650 C C . VAL A 1 80 ? 1.824 10.247 -13.773 1.00 92.88 80 VAL A C 1
ATOM 652 O O . VAL A 1 80 ? 1.053 9.898 -12.876 1.00 92.88 80 VAL A O 1
ATOM 655 N N . PRO A 1 81 ? 1.466 11.161 -14.691 1.00 89.69 81 PRO A N 1
ATOM 656 C CA . PRO A 1 81 ? 0.121 11.712 -14.751 1.00 89.69 81 PRO A CA 1
ATOM 657 C C . PRO A 1 81 ? -0.831 10.773 -15.505 1.00 89.69 81 PRO A C 1
ATOM 659 O O . PRO A 1 81 ? -0.405 9.945 -16.306 1.00 89.69 81 PRO A O 1
ATOM 662 N N . ASP A 1 82 ? -2.133 10.967 -15.291 1.00 92.12 82 ASP A N 1
ATOM 663 C CA . ASP A 1 82 ? -3.229 10.431 -16.117 1.00 92.12 82 ASP A CA 1
ATOM 664 C C . ASP A 1 82 ? -3.347 8.893 -16.240 1.00 92.12 82 ASP A C 1
ATOM 666 O O . ASP A 1 82 ? -4.136 8.402 -17.045 1.00 92.12 82 ASP A O 1
ATOM 670 N N . ASP A 1 83 ? -2.644 8.117 -15.409 1.00 95.31 83 ASP A N 1
ATOM 671 C CA . ASP A 1 83 ? -2.775 6.648 -15.325 1.00 95.31 83 ASP A CA 1
ATOM 672 C C . ASP A 1 83 ? -3.776 6.170 -14.254 1.00 95.31 83 ASP A C 1
ATOM 674 O O . ASP A 1 83 ? -4.051 4.979 -14.121 1.00 95.31 83 ASP A O 1
ATOM 678 N N . GLY A 1 84 ? -4.342 7.110 -13.492 1.00 96.44 84 GLY A N 1
ATOM 679 C CA . GLY A 1 84 ? -5.342 6.856 -12.458 1.00 96.44 84 GLY A CA 1
ATOM 680 C C . GLY A 1 84 ? -4.782 6.509 -11.075 1.00 96.44 84 GLY A C 1
ATOM 681 O O . GLY A 1 84 ? -5.556 6.534 -10.118 1.00 96.44 84 GLY A O 1
ATOM 682 N N . ILE A 1 85 ? -3.475 6.274 -10.914 1.00 97.62 85 ILE A N 1
ATOM 683 C CA . ILE A 1 85 ? -2.886 5.844 -9.631 1.00 97.62 85 ILE A CA 1
ATOM 684 C C . ILE A 1 85 ? -3.052 6.920 -8.552 1.00 97.62 85 ILE A C 1
ATOM 686 O O . ILE A 1 85 ? -3.568 6.644 -7.470 1.00 97.62 85 ILE A O 1
ATOM 690 N N . ILE A 1 86 ? -2.708 8.175 -8.858 1.00 97.62 86 ILE A N 1
ATOM 691 C CA . ILE A 1 86 ? -2.850 9.292 -7.902 1.00 97.62 86 ILE A CA 1
ATOM 692 C C . ILE A 1 86 ? -4.322 9.535 -7.551 1.00 97.62 86 ILE A C 1
ATOM 694 O O . ILE A 1 86 ? -4.646 9.842 -6.402 1.00 97.62 86 ILE A O 1
ATOM 698 N N . ALA A 1 87 ? -5.221 9.423 -8.533 1.00 97.75 87 ALA A N 1
ATOM 699 C CA . ALA A 1 87 ? -6.651 9.614 -8.309 1.00 97.75 87 ALA A CA 1
ATOM 700 C C . ALA A 1 87 ? -7.206 8.528 -7.377 1.00 97.75 87 ALA A C 1
ATOM 702 O O . ALA A 1 87 ? -7.906 8.848 -6.415 1.00 97.75 87 ALA A O 1
ATOM 703 N N . ASN A 1 88 ? -6.820 7.273 -7.614 1.00 98.12 88 ASN A N 1
ATOM 704 C CA . ASN A 1 88 ? -7.174 6.134 -6.777 1.00 98.12 88 ASN A CA 1
ATOM 705 C C . ASN A 1 88 ? -6.646 6.312 -5.343 1.00 98.12 88 ASN A C 1
ATOM 707 O O . ASN A 1 88 ? -7.414 6.232 -4.385 1.00 98.12 88 ASN A O 1
ATOM 711 N N . ALA A 1 89 ? -5.370 6.681 -5.197 1.00 98.25 89 ALA A N 1
ATOM 712 C CA . ALA A 1 89 ? -4.751 6.903 -3.896 1.00 98.25 89 ALA A CA 1
ATOM 713 C C . ALA A 1 89 ? -5.459 8.002 -3.085 1.00 98.25 89 ALA A C 1
ATOM 715 O O . ALA A 1 89 ? -5.755 7.820 -1.904 1.00 98.25 89 ALA A O 1
ATOM 716 N N . LYS A 1 90 ? -5.789 9.132 -3.728 1.00 97.94 90 LYS A N 1
ATOM 717 C CA . LYS A 1 90 ? -6.536 10.232 -3.095 1.00 97.94 90 LYS A CA 1
ATOM 718 C C . LYS A 1 90 ? -7.933 9.802 -2.664 1.00 97.94 90 LYS A C 1
ATOM 720 O O . LYS A 1 90 ? -8.355 10.169 -1.571 1.00 97.94 90 LYS A O 1
ATOM 725 N N . GLN A 1 91 ? -8.630 9.035 -3.502 1.00 98.12 91 GLN A N 1
ATOM 726 C CA . GLN A 1 91 ? -9.964 8.534 -3.190 1.00 98.12 91 GLN A CA 1
ATOM 727 C C . GLN A 1 91 ? -9.939 7.609 -1.968 1.00 98.12 91 GLN A C 1
ATOM 729 O O . GLN A 1 91 ? -10.704 7.828 -1.032 1.00 98.12 91 GLN A O 1
ATOM 734 N N . ARG A 1 92 ? -9.036 6.619 -1.947 1.00 98.12 92 ARG A N 1
ATOM 735 C CA . ARG A 1 92 ? -8.882 5.700 -0.807 1.00 98.12 92 ARG A CA 1
ATOM 736 C C . ARG A 1 92 ? -8.519 6.453 0.468 1.00 98.12 92 ARG A C 1
ATOM 738 O O . ARG A 1 92 ? -9.158 6.261 1.494 1.00 98.12 92 ARG A O 1
ATOM 745 N N . LYS A 1 93 ? -7.554 7.375 0.391 1.00 98.06 93 LYS A N 1
ATOM 746 C CA . LYS A 1 93 ? -7.112 8.156 1.551 1.00 98.06 93 LYS A CA 1
ATOM 747 C C . LYS A 1 93 ? -8.247 9.000 2.137 1.00 98.06 93 LYS A C 1
ATOM 749 O O . LYS A 1 93 ? -8.384 9.069 3.356 1.00 98.06 93 LYS A O 1
ATOM 754 N N . ALA A 1 94 ? -9.045 9.643 1.282 1.00 97.44 94 ALA A N 1
ATOM 755 C CA . ALA A 1 94 ? -10.198 10.424 1.719 1.00 97.44 94 ALA A CA 1
ATOM 756 C C . ALA A 1 94 ? -11.220 9.545 2.454 1.00 97.44 94 ALA A C 1
ATOM 758 O O . ALA A 1 94 ? -11.619 9.902 3.556 1.00 97.44 94 ALA A O 1
ATOM 759 N N . ALA A 1 95 ? -11.551 8.374 1.899 1.00 95.88 95 ALA A N 1
ATOM 760 C CA . ALA A 1 95 ? -12.473 7.430 2.530 1.00 95.88 95 ALA A CA 1
ATOM 761 C C . ALA A 1 95 ? -11.980 6.957 3.911 1.00 95.88 95 ALA A C 1
ATOM 763 O O . ALA A 1 95 ? -12.754 6.946 4.860 1.00 95.88 95 ALA A O 1
ATOM 764 N N . LEU A 1 96 ? -10.688 6.637 4.046 1.00 94.69 96 LEU A N 1
ATOM 765 C CA . LEU A 1 96 ? -10.101 6.227 5.329 1.00 94.69 96 LEU A CA 1
ATOM 766 C C . LEU A 1 96 ? -10.109 7.352 6.371 1.00 94.69 96 LEU A C 1
ATOM 768 O O . LEU A 1 96 ? -10.347 7.114 7.548 1.00 94.69 96 LEU A O 1
ATOM 772 N N . THR A 1 97 ? -9.865 8.591 5.941 1.00 92.06 97 THR A N 1
ATOM 773 C CA . THR A 1 97 ? -9.860 9.740 6.860 1.00 92.06 97 THR A CA 1
ATOM 774 C C . THR A 1 97 ? -11.276 10.074 7.334 1.00 92.06 97 THR 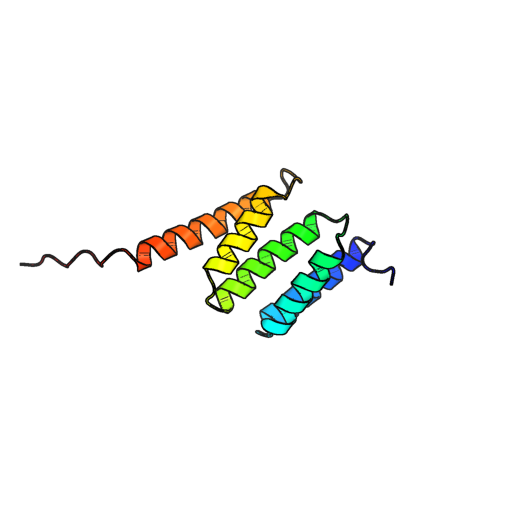A C 1
ATOM 776 O O . THR A 1 97 ? -11.477 10.348 8.511 1.00 92.06 97 THR A O 1
ATOM 779 N N . GLU A 1 98 ? -12.265 10.009 6.439 1.00 90.94 98 GLU A N 1
ATOM 780 C CA . GLU A 1 98 ? -13.677 10.221 6.780 1.00 90.94 98 GLU A CA 1
ATOM 781 C C . GLU A 1 98 ? -14.208 9.124 7.716 1.00 90.94 98 GLU A C 1
ATOM 783 O O . GLU A 1 98 ? -14.912 9.426 8.679 1.00 90.94 98 GLU A O 1
ATOM 788 N N . GLN A 1 99 ? -13.821 7.865 7.484 1.00 84.50 99 GLN A N 1
ATOM 789 C CA . GLN A 1 99 ? -14.155 6.751 8.373 1.00 84.50 99 GLN A CA 1
ATOM 790 C C . GLN A 1 99 ? -13.611 6.990 9.788 1.00 84.50 99 GLN A C 1
ATOM 792 O O . GLN A 1 99 ? -14.371 6.936 10.755 1.00 84.50 99 GLN A O 1
ATOM 797 N N . ALA A 1 100 ? -12.334 7.366 9.900 1.00 81.56 100 ALA A N 1
ATOM 798 C CA . ALA A 1 100 ? -11.720 7.683 11.184 1.00 81.56 100 ALA A CA 1
ATOM 799 C C . ALA A 1 100 ? -12.425 8.851 11.904 1.00 81.56 100 ALA A C 1
ATOM 801 O O . ALA A 1 100 ? -12.573 8.828 13.124 1.00 81.56 100 ALA A O 1
ATOM 802 N N . GLU A 1 101 ? -12.896 9.871 11.178 1.00 81.31 101 GLU A N 1
ATOM 803 C CA . GLU A 1 101 ? -13.675 10.976 11.756 1.00 81.31 101 GLU A CA 1
ATOM 804 C C . GLU A 1 101 ? -15.061 10.526 12.245 1.00 81.31 101 GLU A C 1
ATOM 806 O O . GLU A 1 101 ? -15.502 10.956 13.316 1.00 81.31 101 GLU A O 1
ATOM 811 N N . SER A 1 102 ? -15.730 9.639 11.502 1.00 81.50 102 SER A N 1
ATOM 812 C CA . SER A 1 102 ? -17.018 9.058 11.893 1.00 81.50 102 SER A CA 1
ATOM 813 C C . SER A 1 102 ? -16.911 8.221 13.169 1.00 81.50 102 SER A C 1
ATOM 815 O O . SER A 1 102 ? -17.796 8.302 14.016 1.00 81.50 102 SER A O 1
ATOM 817 N N . ASP A 1 103 ? -15.835 7.452 13.336 1.00 77.50 103 ASP A N 1
ATOM 818 C CA . ASP A 1 103 ? -15.638 6.592 14.512 1.00 77.50 103 ASP A CA 1
ATOM 819 C C . ASP A 1 103 ? -15.327 7.391 15.793 1.00 77.50 103 ASP A C 1
ATOM 821 O O . ASP A 1 103 ? -15.526 6.908 16.910 1.00 77.50 103 ASP A O 1
ATOM 825 N N . ILE A 1 104 ? -14.861 8.635 15.644 1.00 75.69 104 ILE A N 1
ATOM 826 C CA . ILE A 1 104 ? -14.579 9.560 16.753 1.00 75.69 104 ILE A CA 1
ATOM 827 C C . ILE A 1 104 ? -15.807 10.421 17.090 1.00 75.69 104 ILE A C 1
ATOM 829 O O . ILE A 1 104 ? -15.934 10.900 18.224 1.00 75.69 104 ILE A O 1
ATOM 833 N N . ALA A 1 105 ? -16.714 10.642 16.135 1.00 68.94 105 ALA A N 1
ATOM 834 C CA . ALA A 1 105 ? -17.922 11.415 16.374 1.00 68.94 105 ALA A CA 1
ATOM 835 C C . ALA A 1 105 ? -18.842 10.652 17.347 1.00 68.94 105 ALA A C 1
ATOM 837 O O . ALA A 1 105 ? -19.258 9.534 17.043 1.00 68.94 105 ALA A O 1
ATOM 838 N N . PRO A 1 106 ? -19.199 11.224 18.517 1.00 60.47 106 PRO A N 1
ATOM 839 C CA . PRO A 1 106 ? -20.224 10.612 19.348 1.00 60.47 106 PRO A CA 1
ATOM 840 C C . PRO A 1 106 ? -21.502 10.505 18.514 1.00 60.47 106 PRO A C 1
ATOM 842 O O . PRO A 1 106 ? -21.904 11.496 17.894 1.00 60.47 106 PRO A O 1
ATOM 845 N N . GLU A 1 107 ? -22.125 9.318 18.491 1.00 62.69 107 GLU A N 1
ATOM 846 C CA . GLU A 1 107 ? -23.467 9.150 17.927 1.00 62.69 107 GLU A CA 1
ATOM 847 C C . GLU A 1 107 ? -24.322 10.322 18.421 1.00 62.69 107 GLU A C 1
ATOM 849 O O . GLU A 1 107 ? -24.307 10.593 19.629 1.00 62.69 107 GLU A O 1
ATOM 854 N N . PRO A 1 108 ? -25.012 11.064 17.531 1.00 58.28 108 PRO A N 1
ATOM 855 C CA . PRO A 1 108 ? -25.867 12.151 17.963 1.00 58.28 108 PRO A CA 1
ATOM 856 C C . PRO A 1 108 ? -26.873 11.556 18.937 1.00 58.28 108 PRO A C 1
ATOM 858 O O . PRO A 1 108 ? -27.746 10.782 18.540 1.00 58.28 108 PRO A O 1
ATOM 861 N N . GLU A 1 109 ? -26.669 11.885 20.214 1.00 55.69 109 GLU A N 1
ATOM 862 C CA . GLU A 1 109 ? -27.480 11.480 21.348 1.00 55.69 109 GLU A CA 1
ATOM 863 C C . GLU A 1 109 ? -28.930 11.605 20.890 1.00 55.69 109 GLU A C 1
ATOM 865 O O . GLU A 1 109 ? -29.369 12.699 20.519 1.00 55.69 109 GLU A O 1
ATOM 870 N N . GLN A 1 110 ? -29.626 10.470 20.764 1.00 52.44 110 GLN A N 1
ATOM 871 C CA . GLN A 1 110 ? -31.013 10.439 20.323 1.00 52.44 110 GLN A CA 1
ATOM 872 C C . GLN A 1 110 ? -31.827 11.230 21.349 1.00 52.44 110 GLN A C 1
ATOM 874 O O . GLN A 1 110 ? -32.309 10.695 22.343 1.00 52.44 110 GLN A O 1
ATOM 879 N N . LEU A 1 111 ? -31.949 12.536 21.117 1.00 53.38 111 LEU A N 1
ATOM 880 C CA . LEU A 1 111 ? -32.827 13.439 21.836 1.00 53.38 111 LEU A CA 1
ATOM 881 C C . LEU A 1 111 ? -34.259 13.061 21.460 1.00 53.38 111 LEU A C 1
ATOM 883 O O . LEU A 1 111 ? -34.858 13.624 20.545 1.00 53.38 111 LEU A O 1
ATOM 887 N N . GLN A 1 112 ? -34.795 12.072 22.160 1.00 46.03 112 GLN A N 1
ATOM 888 C CA . GLN A 1 112 ? -36.219 11.766 22.235 1.00 46.03 112 GLN A CA 1
ATOM 889 C C . GLN A 1 112 ? -36.504 11.591 23.732 1.00 46.03 112 GLN A C 1
ATOM 891 O O . GLN A 1 112 ? -36.054 10.623 24.337 1.00 46.03 112 GLN A O 1
ATOM 896 N N . GLN A 1 113 ? -36.837 12.685 24.426 1.00 47.59 113 GLN A N 1
ATOM 897 C CA . GLN A 1 113 ? -38.211 13.160 24.683 1.00 47.59 113 GLN A CA 1
ATOM 898 C C . GLN A 1 113 ? -39.103 12.106 25.334 1.00 47.59 113 GLN A C 1
ATOM 900 O O . GLN A 1 113 ? -39.401 11.093 24.670 1.00 47.59 113 GLN A O 1
#